Protein AF-T1AJV5-F1 (afdb_monomer_lite)

Secondary structure (DSSP, 8-state):
-PPPP---PPPPPS-----TTS-HHHHHHHHTTT--SGGGG--SGGGSPPGGGSTTHHHHHHHHHHTTTSPPPP---SSHHHHHHHHHHHHHHHHH-

Organism: NCBI:txid410659

pLDDT: mean 89.42, std 9.08, range [64.44, 98.12]

Foldseek 3Di:
DDDDDDDDQDAQPPDDPCAPPDDSVVSRVCSSVVNDHCVVVDPDCPPPDDCVPPPCPVVVVVVCVVQLVHDDDQAFDPDPVRVVVSVVVVVVSVVVD

Sequence (97 aa):
MRQPVTLVRSKPPDALTGWPGIPVLLERIYRSRGVRDPGELDLSLEGLCEPSGMPGLDVAVDLLLENTDQSILVVGDYDTDGATATALAILGLRALG

Structure (mmCIF, N/CA/C/O backbone):
data_AF-T1AJV5-F1
#
_entry.id   AF-T1AJV5-F1
#
loop_
_atom_site.group_PDB
_atom_site.id
_atom_site.type_symbol
_atom_site.label_atom_id
_atom_site.label_alt_id
_atom_site.label_comp_id
_atom_site.label_asym_id
_atom_site.label_entity_id
_atom_site.label_seq_id
_atom_site.pdbx_PDB_ins_code
_atom_site.Cartn_x
_atom_site.Cartn_y
_atom_site.Cartn_z
_atom_site.occupancy
_atom_site.B_iso_or_equiv
_atom_site.auth_seq_id
_atom_site.auth_comp_id
_atom_site.auth_asym_id
_atom_site.auth_atom_id
_atom_site.pdbx_PDB_model_num
ATOM 1 N N . MET A 1 1 ? 34.497 -11.102 4.851 1.00 65.19 1 MET A N 1
ATOM 2 C CA . MET A 1 1 ? 33.941 -10.184 3.831 1.00 65.19 1 MET A CA 1
ATOM 3 C C . MET A 1 1 ? 33.355 -11.018 2.706 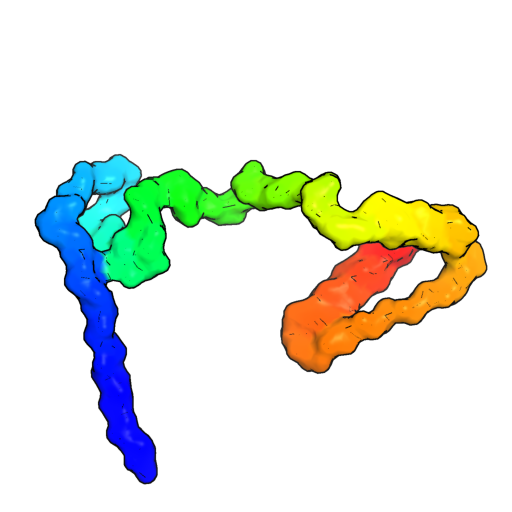1.00 65.19 1 MET A C 1
ATOM 5 O O . MET A 1 1 ? 34.075 -11.857 2.178 1.00 65.19 1 MET A O 1
ATOM 9 N N . ARG A 1 2 ? 32.066 -10.862 2.378 1.00 68.12 2 ARG A N 1
ATOM 10 C CA . ARG A 1 2 ? 31.494 -11.501 1.180 1.00 68.12 2 ARG A CA 1
ATOM 11 C C . ARG A 1 2 ? 32.004 -10.748 -0.049 1.00 68.12 2 ARG A C 1
ATOM 13 O O . ARG A 1 2 ? 32.007 -9.520 -0.033 1.00 68.12 2 ARG A O 1
ATOM 20 N N . GLN A 1 3 ? 32.473 -11.472 -1.065 1.00 76.25 3 GLN A N 1
ATOM 21 C CA . GLN A 1 3 ? 32.834 -10.855 -2.340 1.00 76.25 3 GLN A CA 1
ATOM 22 C C . GLN A 1 3 ? 31.609 -10.133 -2.925 1.00 76.25 3 GLN A C 1
ATOM 24 O O . GLN A 1 3 ? 30.490 -10.635 -2.778 1.00 76.25 3 GLN A O 1
ATOM 29 N N . PRO A 1 4 ? 31.793 -8.959 -3.553 1.00 76.38 4 PRO A N 1
ATOM 30 C CA . PRO A 1 4 ? 30.693 -8.252 -4.187 1.00 76.38 4 PRO A CA 1
ATOM 31 C C . PRO A 1 4 ? 30.091 -9.122 -5.291 1.00 76.38 4 PRO A C 1
ATOM 33 O O . PRO A 1 4 ? 30.802 -9.653 -6.143 1.00 76.38 4 PRO A O 1
ATOM 36 N N . VAL A 1 5 ? 28.768 -9.271 -5.265 1.00 82.00 5 VAL A N 1
ATOM 37 C CA . VAL A 1 5 ? 28.032 -9.962 -6.323 1.00 82.00 5 VAL A CA 1
ATOM 38 C C . VAL A 1 5 ? 27.879 -8.998 -7.491 1.00 82.00 5 VAL A C 1
ATOM 40 O O . VAL A 1 5 ? 27.246 -7.949 -7.361 1.00 82.00 5 VAL A O 1
ATOM 43 N N . THR A 1 6 ? 28.433 -9.349 -8.649 1.00 83.62 6 THR A N 1
ATOM 44 C CA . THR A 1 6 ? 28.133 -8.638 -9.893 1.00 83.62 6 THR A CA 1
ATOM 45 C C . THR A 1 6 ? 26.759 -9.081 -10.386 1.00 83.62 6 THR A C 1
ATOM 47 O O . THR A 1 6 ? 26.599 -10.177 -10.919 1.00 83.62 6 THR A O 1
ATOM 50 N N . LEU A 1 7 ? 25.749 -8.231 -10.198 1.00 77.19 7 LEU A N 1
ATOM 51 C CA . LEU A 1 7 ? 24.420 -8.452 -10.764 1.00 77.19 7 LEU A CA 1
ATOM 52 C C . LEU A 1 7 ? 24.458 -8.174 -12.270 1.00 77.19 7 LEU A C 1
ATOM 54 O O . LEU A 1 7 ? 24.335 -7.030 -12.708 1.00 77.19 7 LEU A O 1
ATOM 58 N N . VAL A 1 8 ? 24.614 -9.226 -13.069 1.00 74.81 8 VAL A N 1
ATOM 59 C CA . VAL A 1 8 ? 24.406 -9.154 -14.518 1.00 74.81 8 VAL A CA 1
ATOM 60 C C . VAL A 1 8 ? 22.901 -9.220 -14.772 1.00 74.81 8 VAL A C 1
ATOM 62 O O . VAL A 1 8 ? 22.262 -10.238 -14.519 1.00 74.81 8 VAL A O 1
ATOM 65 N N . ARG A 1 9 ? 22.311 -8.108 -15.222 1.00 69.06 9 ARG A N 1
ATOM 66 C CA . ARG A 1 9 ? 20.901 -8.066 -15.636 1.00 69.06 9 ARG A CA 1
ATOM 67 C C . ARG A 1 9 ? 20.748 -8.751 -16.994 1.00 69.06 9 ARG A C 1
ATOM 69 O O . ARG A 1 9 ? 21.656 -8.685 -17.822 1.00 69.06 9 ARG A O 1
ATOM 76 N N . SER A 1 10 ? 19.598 -9.383 -17.215 1.00 65.31 10 SER A N 1
ATOM 77 C CA . SER A 1 10 ? 19.239 -10.024 -18.482 1.00 65.31 10 SER A CA 1
ATOM 78 C C . SER A 1 10 ? 19.482 -9.074 -19.654 1.00 65.31 10 SER A C 1
ATOM 80 O O . SER A 1 10 ? 19.151 -7.886 -19.566 1.00 65.31 10 SER A O 1
ATOM 82 N N . LYS A 1 11 ? 20.053 -9.587 -20.751 1.00 68.00 11 LYS A N 1
ATOM 83 C CA . LYS A 1 11 ? 20.227 -8.797 -21.972 1.00 68.00 11 LYS A CA 1
ATOM 84 C C . LYS A 1 11 ? 18.833 -8.308 -22.408 1.00 68.00 11 LYS A C 1
ATOM 86 O O . LYS A 1 11 ? 17.919 -9.129 -22.496 1.00 68.00 11 LYS A O 1
ATOM 91 N N . PRO A 1 12 ? 18.638 -6.998 -22.617 1.00 64.50 12 PRO A N 1
ATOM 92 C CA . PRO A 1 12 ? 17.380 -6.484 -23.144 1.00 64.50 12 PRO A CA 1
ATOM 93 C C . PRO A 1 12 ? 17.096 -7.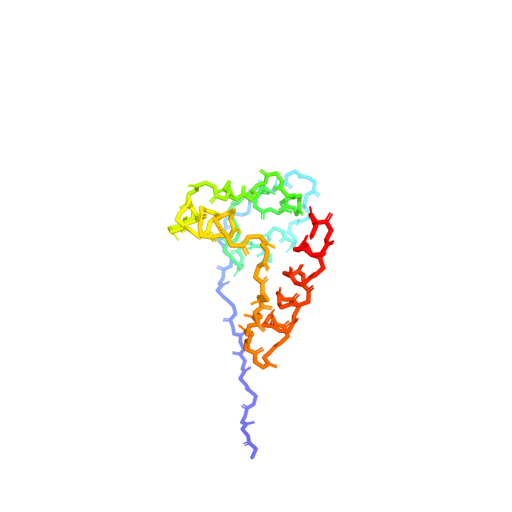147 -24.504 1.00 64.50 12 PRO A C 1
ATOM 95 O O . PRO A 1 12 ? 18.059 -7.503 -25.191 1.00 64.50 12 PRO A O 1
ATOM 98 N N . PRO A 1 13 ? 15.820 -7.329 -24.894 1.00 68.81 13 PRO A N 1
ATOM 99 C CA . PRO A 1 13 ? 15.469 -7.906 -26.191 1.00 68.81 13 PRO A CA 1
ATOM 100 C C . PRO A 1 13 ? 16.224 -7.201 -27.325 1.00 68.81 13 PRO A C 1
ATOM 102 O O . PRO A 1 13 ? 16.369 -5.978 -27.290 1.00 68.81 13 PRO A O 1
ATOM 105 N N . ASP A 1 14 ? 16.701 -7.956 -28.319 1.00 64.44 14 ASP A N 1
ATOM 106 C CA . ASP A 1 14 ? 17.573 -7.421 -29.380 1.00 64.44 14 ASP A CA 1
ATOM 107 C C . ASP A 1 14 ? 16.885 -6.344 -30.253 1.00 64.44 14 ASP A C 1
ATOM 109 O O . ASP A 1 14 ? 17.572 -5.550 -30.893 1.00 64.44 14 ASP A O 1
ATOM 113 N N . ALA A 1 15 ? 15.549 -6.256 -30.241 1.00 66.75 15 ALA A N 1
ATOM 114 C CA . ALA A 1 15 ? 14.785 -5.223 -30.938 1.00 66.75 15 ALA A CA 1
ATOM 115 C C . ALA A 1 15 ? 14.133 -4.247 -29.943 1.00 66.75 15 ALA A C 1
ATOM 117 O O . ALA A 1 15 ? 13.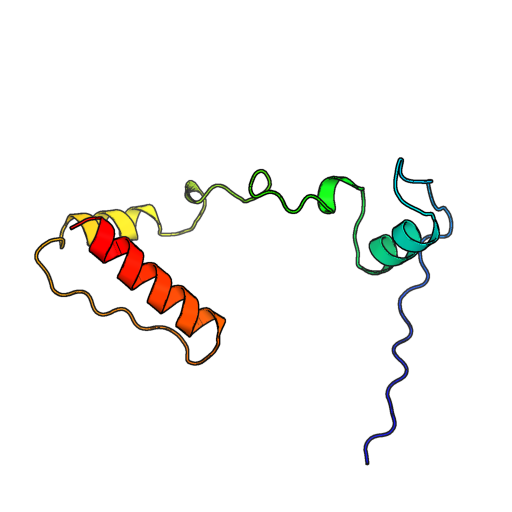105 -4.549 -29.335 1.00 66.75 15 ALA A O 1
ATOM 118 N N . LEU A 1 16 ? 14.728 -3.060 -29.792 1.00 76.25 16 LEU A N 1
ATOM 119 C CA . LEU A 1 16 ? 14.049 -1.911 -29.189 1.00 76.25 16 LEU A CA 1
ATOM 120 C C . LEU A 1 16 ? 13.080 -1.337 -30.221 1.00 76.25 16 LEU A C 1
ATOM 122 O O . LEU A 1 16 ? 13.448 -1.118 -31.374 1.00 76.25 16 LEU A O 1
ATOM 126 N N . THR A 1 17 ? 11.839 -1.122 -29.807 1.00 76.88 17 THR A N 1
ATOM 127 C CA . THR A 1 17 ? 10.758 -0.667 -30.689 1.00 76.88 17 THR A CA 1
ATOM 128 C C . THR A 1 17 ? 10.687 0.853 -30.791 1.00 76.88 17 THR A C 1
ATOM 130 O O . THR A 1 17 ? 9.998 1.359 -31.670 1.00 76.88 17 THR A O 1
ATOM 133 N N . GLY A 1 18 ? 11.396 1.581 -29.920 1.00 83.56 18 GLY A N 1
ATOM 134 C CA . GLY A 1 18 ? 11.392 3.039 -29.893 1.00 83.56 18 GLY A CA 1
ATOM 135 C C . GLY A 1 18 ? 10.080 3.570 -29.334 1.00 83.56 18 GLY A C 1
ATOM 136 O O . GLY A 1 18 ? 9.287 4.157 -30.066 1.00 83.56 18 GLY A O 1
ATOM 137 N N . TRP A 1 19 ? 9.832 3.340 -28.042 1.00 90.62 19 TRP A N 1
ATOM 138 C CA . TRP A 1 19 ? 8.622 3.845 -27.387 1.00 90.62 19 TRP A CA 1
ATOM 139 C C . TRP A 1 19 ? 8.499 5.377 -27.529 1.00 90.62 19 TRP A C 1
ATOM 141 O O . TRP A 1 19 ? 9.438 6.096 -27.169 1.00 90.62 19 TRP A O 1
ATOM 151 N N . PRO A 1 20 ? 7.364 5.907 -28.032 1.00 88.31 20 PRO A N 1
ATOM 152 C CA . PRO A 1 20 ? 7.179 7.345 -28.205 1.00 88.31 20 PRO A CA 1
ATOM 153 C C . PRO A 1 20 ? 7.380 8.105 -26.892 1.00 88.31 20 PRO A C 1
ATOM 155 O O . PRO A 1 20 ? 6.853 7.716 -25.855 1.00 88.31 20 PRO A O 1
ATOM 158 N N . GLY A 1 21 ? 8.156 9.190 -26.928 1.00 89.62 21 GLY A N 1
ATOM 159 C CA . GLY A 1 21 ? 8.424 10.015 -25.744 1.00 89.62 21 GLY A CA 1
ATOM 160 C C . GLY A 1 21 ? 9.380 9.395 -24.717 1.00 89.62 21 GLY A C 1
ATOM 161 O O . GLY A 1 21 ? 9.710 10.058 -23.736 1.00 89.62 21 GLY A O 1
ATOM 162 N N . ILE A 1 22 ? 9.881 8.173 -24.941 1.00 91.75 22 ILE A N 1
ATOM 163 C CA . ILE A 1 22 ? 10.805 7.492 -24.031 1.00 91.75 22 ILE A CA 1
ATOM 164 C C . ILE A 1 22 ? 12.170 7.323 -24.717 1.00 91.75 22 ILE A C 1
ATOM 166 O O . ILE A 1 22 ? 12.278 6.660 -25.748 1.00 91.75 22 ILE A O 1
ATOM 170 N N . PRO A 1 23 ? 13.253 7.885 -24.148 1.00 92.56 23 PRO A N 1
ATOM 171 C CA . PRO A 1 23 ? 14.609 7.650 -24.630 1.00 92.56 23 PRO A CA 1
ATOM 172 C C . PRO A 1 23 ? 14.954 6.158 -24.743 1.00 92.56 23 PRO A C 1
ATOM 174 O O . PRO A 1 23 ? 14.687 5.377 -23.831 1.00 92.56 23 PRO A O 1
ATOM 177 N N . VAL A 1 24 ? 15.669 5.782 -25.807 1.00 89.19 24 VAL A N 1
ATOM 178 C CA . VAL A 1 24 ? 16.097 4.396 -26.103 1.00 89.19 24 VAL A CA 1
ATOM 179 C C . VAL A 1 24 ? 16.819 3.730 -24.921 1.00 89.19 24 VAL A C 1
ATOM 181 O O . VAL A 1 24 ? 16.641 2.542 -24.650 1.00 89.19 24 VAL A O 1
ATOM 184 N N . LEU A 1 25 ? 17.623 4.498 -24.176 1.00 89.06 25 LEU A N 1
ATOM 185 C CA . LEU A 1 25 ? 18.287 4.005 -22.968 1.00 89.06 25 LEU A CA 1
ATOM 186 C C . LEU A 1 25 ? 17.282 3.606 -21.877 1.00 89.06 25 LEU A C 1
ATOM 188 O O . LEU A 1 25 ? 17.478 2.581 -21.226 1.00 89.06 25 LEU A O 1
ATOM 192 N N . LEU A 1 26 ? 16.226 4.398 -21.678 1.00 91.44 26 LEU A N 1
ATOM 193 C CA 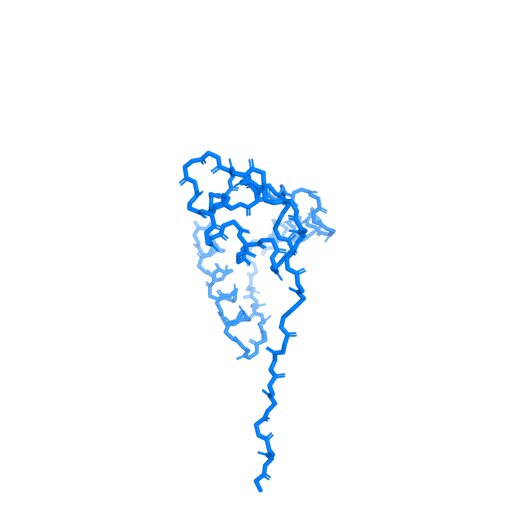. LEU A 1 26 ? 15.192 4.120 -20.686 1.00 91.44 26 LEU A CA 1
ATOM 194 C C . LEU A 1 26 ? 14.318 2.941 -21.113 1.00 91.44 26 LEU A C 1
ATOM 196 O O . LEU A 1 26 ? 14.107 2.054 -20.294 1.00 91.44 26 LEU A O 1
ATOM 200 N N . GLU A 1 27 ? 13.919 2.845 -22.388 1.00 90.81 27 GLU A N 1
ATOM 201 C CA . GLU A 1 27 ? 13.215 1.659 -22.913 1.00 90.81 27 GLU A CA 1
ATOM 202 C C . GLU A 1 27 ? 14.006 0.378 -22.599 1.00 90.81 27 GLU A C 1
ATOM 204 O O . GLU A 1 27 ? 13.472 -0.592 -22.059 1.00 90.81 27 GLU A O 1
ATOM 209 N N . ARG A 1 28 ? 15.320 0.399 -22.846 1.00 87.81 28 ARG A N 1
ATOM 210 C CA . ARG A 1 28 ? 16.214 -0.723 -22.548 1.00 87.81 28 ARG A CA 1
ATOM 211 C C . ARG A 1 28 ? 16.221 -1.099 -21.061 1.00 87.81 28 ARG A C 1
ATOM 213 O O . ARG A 1 28 ? 16.230 -2.281 -20.718 1.00 87.81 28 ARG A O 1
ATOM 220 N N . ILE A 1 29 ? 16.223 -0.101 -20.178 1.00 89.06 29 ILE A N 1
ATOM 221 C CA . ILE A 1 29 ? 16.208 -0.278 -18.721 1.00 89.06 29 ILE A CA 1
ATOM 222 C C . ILE A 1 29 ? 14.854 -0.825 -18.247 1.00 89.06 29 ILE A C 1
ATOM 224 O O . ILE A 1 29 ? 14.835 -1.743 -17.424 1.00 89.06 29 ILE A O 1
ATOM 228 N N . TYR A 1 30 ? 13.743 -0.303 -18.761 1.00 90.88 30 TYR A N 1
ATOM 229 C CA . TYR A 1 30 ? 12.392 -0.736 -18.405 1.00 90.88 30 TYR A CA 1
ATOM 230 C C . TYR A 1 30 ? 12.129 -2.174 -18.848 1.00 90.88 30 TYR A C 1
ATOM 232 O O . TYR A 1 30 ? 11.753 -3.010 -18.026 1.00 90.88 30 TYR A O 1
ATOM 240 N N . ARG A 1 31 ? 12.476 -2.518 -20.094 1.00 88.62 31 ARG A N 1
ATOM 241 C CA . ARG A 1 31 ? 12.379 -3.898 -20.593 1.00 88.62 31 ARG A CA 1
ATOM 242 C C . ARG A 1 31 ? 13.215 -4.879 -19.768 1.00 88.62 31 ARG A C 1
ATOM 244 O O . ARG A 1 31 ? 12.770 -5.988 -19.496 1.00 88.62 31 ARG A O 1
ATOM 251 N N . SER A 1 32 ? 14.391 -4.462 -19.286 1.00 88.06 32 SER A N 1
ATOM 252 C CA . SER A 1 32 ? 15.227 -5.294 -18.397 1.00 88.06 32 SER A CA 1
ATOM 253 C C . SER A 1 32 ? 14.608 -5.556 -17.013 1.00 88.06 32 SER A C 1
ATOM 255 O O . SER A 1 32 ? 15.048 -6.458 -16.300 1.00 88.06 32 SER A O 1
ATOM 257 N N . ARG A 1 33 ? 13.598 -4.767 -16.625 1.00 89.00 33 ARG A N 1
ATOM 258 C CA . ARG A 1 33 ? 12.806 -4.920 -15.396 1.00 89.00 33 ARG A CA 1
ATOM 259 C C . ARG A 1 33 ? 11.462 -5.619 -15.624 1.00 89.00 33 ARG A C 1
ATOM 261 O O . ARG A 1 33 ? 10.702 -5.742 -14.674 1.00 89.00 33 ARG A O 1
ATOM 268 N N . GLY A 1 34 ? 11.194 -6.098 -16.839 1.00 89.31 34 GLY A N 1
ATOM 269 C CA . GLY A 1 34 ? 9.952 -6.795 -17.175 1.00 89.31 34 GLY A CA 1
ATOM 270 C C . GLY A 1 34 ? 8.834 -5.894 -17.691 1.00 89.31 34 GLY A C 1
ATOM 271 O O . GLY A 1 34 ? 7.764 -6.416 -17.973 1.00 89.31 34 GLY A O 1
ATOM 272 N N . VAL A 1 35 ? 9.081 -4.591 -17.867 1.00 91.56 35 VAL A N 1
ATOM 273 C CA . VAL A 1 35 ? 8.086 -3.669 -18.430 1.00 91.56 35 VAL A CA 1
ATOM 274 C C . VAL A 1 35 ? 7.913 -3.948 -19.926 1.00 91.56 35 VAL A C 1
ATOM 276 O O . VAL A 1 35 ? 8.903 -3.956 -20.674 1.00 91.56 35 VAL A O 1
ATOM 279 N N . ARG A 1 36 ? 6.681 -4.193 -20.381 1.00 89.38 36 ARG A N 1
ATOM 280 C CA . ARG A 1 36 ? 6.399 -4.672 -21.752 1.00 89.38 36 ARG A CA 1
ATOM 281 C C . ARG A 1 36 ? 5.961 -3.581 -22.718 1.00 89.38 36 ARG A C 1
ATOM 283 O O . ARG A 1 36 ? 6.306 -3.677 -23.904 1.00 89.38 36 ARG A O 1
ATOM 290 N N . ASP A 1 37 ? 5.300 -2.548 -22.213 1.00 90.12 37 ASP A N 1
ATOM 291 C CA . ASP A 1 37 ? 4.822 -1.385 -22.959 1.00 90.12 37 ASP A CA 1
ATOM 292 C C . ASP A 1 37 ? 4.798 -0.116 -22.073 1.00 90.12 37 ASP A C 1
ATOM 294 O O . ASP A 1 37 ? 4.897 -0.225 -20.850 1.00 90.12 37 ASP A O 1
ATOM 298 N N . PRO A 1 38 ? 4.705 1.096 -22.659 1.00 90.12 38 PRO A N 1
ATOM 299 C CA . PRO A 1 38 ? 4.705 2.351 -21.901 1.00 90.12 38 PRO A CA 1
ATOM 300 C C . PRO A 1 38 ? 3.531 2.533 -20.936 1.00 90.12 38 PRO A C 1
ATOM 302 O O . PRO A 1 38 ? 3.653 3.339 -20.019 1.00 90.12 38 PRO A O 1
ATOM 305 N N . GLY A 1 39 ? 2.408 1.837 -21.138 1.00 90.44 39 GLY A N 1
ATOM 306 C CA . GLY A 1 39 ? 1.231 1.949 -20.276 1.00 90.44 39 GLY A CA 1
ATOM 307 C C . GLY A 1 39 ? 1.488 1.410 -18.870 1.00 90.44 39 GLY A C 1
ATOM 308 O O . GLY A 1 39 ? 0.993 1.966 -17.900 1.00 90.44 39 GLY A O 1
ATOM 309 N N . GLU A 1 40 ? 2.360 0.408 -18.733 1.00 91.31 40 GLU A N 1
ATOM 310 C CA . GLU A 1 40 ? 2.809 -0.118 -17.433 1.00 91.31 40 GLU A CA 1
ATOM 311 C C . GLU A 1 40 ? 3.655 0.890 -16.619 1.00 91.31 40 GLU A C 1
ATOM 313 O O . GLU A 1 40 ? 4.029 0.608 -15.481 1.00 91.31 40 GLU A O 1
ATOM 318 N N . LEU A 1 41 ? 3.999 2.050 -17.196 1.00 91.56 41 LEU A N 1
ATOM 319 C CA . LEU A 1 41 ? 4.692 3.145 -16.510 1.00 91.56 41 LEU A CA 1
ATOM 320 C C . LEU A 1 41 ? 3.735 4.207 -15.961 1.00 91.56 41 LEU A C 1
ATOM 322 O O . LEU A 1 41 ? 4.208 5.196 -15.396 1.00 91.56 41 LEU A O 1
ATOM 326 N N . ASP A 1 42 ? 2.424 4.031 -16.139 1.00 91.38 42 ASP A N 1
ATOM 327 C CA . ASP A 1 42 ? 1.448 4.899 -15.501 1.00 91.38 42 ASP A CA 1
ATOM 328 C C . ASP A 1 42 ? 1.480 4.700 -13.979 1.00 91.38 42 ASP A C 1
ATOM 330 O O . ASP A 1 42 ? 1.391 3.587 -13.465 1.00 91.38 42 ASP A O 1
ATOM 334 N N . LEU A 1 43 ? 1.656 5.808 -13.265 1.00 91.50 43 LEU A N 1
ATOM 335 C CA . LEU A 1 43 ? 1.691 5.864 -11.804 1.00 91.50 43 LEU A CA 1
ATOM 336 C C . LEU A 1 43 ? 0.410 6.477 -11.231 1.00 91.50 43 LEU A C 1
ATOM 338 O O . LEU A 1 43 ? 0.332 6.728 -10.026 1.00 91.50 43 LEU A O 1
ATOM 342 N N . SER A 1 44 ? -0.568 6.773 -12.088 1.00 94.25 44 SER A N 1
ATOM 343 C CA . SER A 1 44 ? -1.904 7.148 -11.664 1.00 94.25 44 SER A CA 1
ATOM 344 C C . SER A 1 44 ? -2.567 5.995 -10.905 1.00 94.25 44 SER A C 1
ATOM 346 O O . SER A 1 44 ? -2.187 4.827 -11.008 1.00 94.25 44 SER A O 1
ATOM 348 N N . LEU A 1 45 ? -3.594 6.328 -10.129 1.00 91.75 45 LEU A N 1
ATOM 349 C CA . LEU A 1 45 ? -4.394 5.323 -9.434 1.00 91.75 45 LEU A CA 1
ATOM 350 C C . LEU A 1 45 ? -5.429 4.664 -10.362 1.00 91.75 45 LEU A C 1
ATOM 352 O O . LEU A 1 45 ? -6.101 3.735 -9.931 1.00 91.75 45 LEU A O 1
ATOM 356 N N . GLU A 1 46 ? -5.559 5.115 -11.618 1.00 90.06 46 GLU A N 1
ATOM 357 C CA . GLU A 1 46 ? -6.579 4.632 -12.563 1.00 90.06 46 GLU A CA 1
ATOM 358 C C . GLU A 1 46 ? -6.385 3.155 -12.927 1.00 90.06 46 GLU A C 1
ATOM 360 O O . GLU A 1 46 ? -7.349 2.457 -13.228 1.00 90.06 46 GLU A O 1
ATOM 365 N N . GLY A 1 47 ? -5.143 2.665 -12.869 1.00 86.88 47 GLY A N 1
ATOM 366 C CA . GLY A 1 47 ? -4.806 1.265 -13.122 1.00 86.88 47 GLY A CA 1
ATOM 367 C C . GLY A 1 47 ? -4.936 0.338 -11.908 1.00 86.88 47 GLY A C 1
ATOM 368 O O . GLY A 1 47 ? -4.647 -0.855 -12.034 1.00 86.88 47 GLY A O 1
ATOM 369 N N . LEU A 1 48 ? -5.315 0.848 -10.728 1.00 90.12 48 LEU A N 1
ATOM 370 C CA . LEU A 1 48 ? -5.499 0.001 -9.550 1.00 90.12 48 LEU A CA 1
ATOM 371 C C . LEU A 1 48 ? -6.722 -0.903 -9.716 1.00 90.12 48 LEU A C 1
ATOM 373 O O . LEU A 1 48 ? -7.750 -0.513 -10.260 1.00 90.12 48 LEU A O 1
ATOM 377 N N . CYS A 1 49 ? -6.607 -2.133 -9.217 1.00 89.69 49 CYS A N 1
ATOM 378 C CA . CYS A 1 49 ? -7.745 -3.041 -9.175 1.00 89.69 49 CYS A CA 1
ATOM 379 C C . CYS A 1 49 ? -8.829 -2.484 -8.250 1.00 89.69 49 CYS A C 1
ATOM 381 O O . CYS A 1 49 ? -8.533 -2.023 -7.146 1.00 89.69 49 CYS A O 1
ATOM 383 N N . GLU A 1 50 ? -10.082 -2.600 -8.686 1.00 91.06 50 GLU A N 1
ATOM 384 C CA . GLU A 1 50 ? -11.233 -2.257 -7.859 1.00 91.06 50 GLU A CA 1
ATOM 385 C C . GLU A 1 50 ? -11.240 -3.097 -6.567 1.00 91.06 50 GLU A C 1
ATOM 387 O O . GLU A 1 50 ? -11.063 -4.323 -6.631 1.00 91.06 50 GLU A O 1
ATOM 392 N N . PRO A 1 51 ? -11.485 -2.487 -5.390 1.00 91.12 51 PRO A N 1
ATOM 393 C CA . PRO A 1 51 ? -11.506 -3.210 -4.120 1.00 91.12 51 PRO A CA 1
ATOM 394 C C . PRO A 1 51 ? -12.562 -4.315 -4.060 1.00 91.12 51 PRO A C 1
ATOM 396 O O . PRO A 1 51 ? -12.382 -5.277 -3.324 1.00 91.12 51 PRO A O 1
ATOM 399 N N . SER A 1 52 ? -13.638 -4.217 -4.848 1.00 89.75 52 SER A N 1
ATOM 400 C CA . SER A 1 52 ? -14.744 -5.187 -4.880 1.00 89.75 52 SER A CA 1
ATOM 401 C C . SER A 1 52 ? -14.318 -6.619 -5.227 1.00 89.75 52 SER A C 1
ATOM 403 O O . SER A 1 52 ? -15.034 -7.565 -4.915 1.00 89.75 52 SER A O 1
ATOM 405 N N . GLY A 1 53 ? -13.143 -6.808 -5.838 1.00 88.94 53 GLY A N 1
ATOM 406 C CA . GLY A 1 53 ? -12.560 -8.131 -6.077 1.00 88.94 53 GLY A CA 1
ATOM 407 C C . GLY A 1 53 ? -11.787 -8.717 -4.887 1.00 88.94 53 GLY A C 1
ATOM 408 O O . GLY A 1 53 ? -11.306 -9.847 -4.982 1.00 88.94 53 GLY A O 1
ATOM 409 N N . MET A 1 54 ? -11.617 -7.970 -3.791 1.00 94.75 54 MET A N 1
ATOM 410 C CA . MET A 1 54 ? -10.831 -8.391 -2.634 1.00 94.75 54 MET A CA 1
ATOM 411 C C . MET A 1 54 ? -11.590 -9.453 -1.820 1.00 94.75 54 MET A C 1
ATOM 413 O O . MET A 1 54 ? -12.675 -9.178 -1.301 1.00 94.75 54 MET A O 1
ATOM 417 N N . PRO A 1 55 ? -11.038 -10.671 -1.666 1.00 95.69 55 PRO A N 1
ATOM 418 C CA . PRO A 1 55 ? -11.715 -11.739 -0.941 1.00 95.69 55 PRO A CA 1
ATOM 419 C C . PRO A 1 55 ? -12.054 -11.338 0.498 1.00 95.69 55 PRO A C 1
ATOM 421 O O . PRO A 1 55 ? -11.183 -10.909 1.250 1.00 95.69 55 PRO A O 1
ATOM 424 N N . GLY A 1 56 ? -13.316 -11.523 0.889 1.00 95.88 56 GLY A N 1
ATOM 425 C CA . GLY A 1 56 ? -13.788 -11.255 2.251 1.00 95.88 56 GLY A CA 1
ATOM 426 C C . GLY A 1 56 ? -14.088 -9.787 2.562 1.00 95.88 56 GLY A C 1
ATOM 427 O O . GLY A 1 56 ? -14.468 -9.506 3.696 1.00 95.88 56 GLY A O 1
ATOM 428 N N . LEU A 1 57 ? -13.962 -8.872 1.590 1.00 96.56 57 LEU A N 1
ATOM 429 C CA . LEU A 1 57 ? -14.225 -7.449 1.809 1.00 96.56 57 LEU A CA 1
ATOM 430 C C . LEU A 1 57 ? -15.663 -7.189 2.271 1.00 96.56 57 LEU A C 1
ATOM 432 O O . LEU A 1 57 ? -15.844 -6.535 3.292 1.00 96.56 57 LEU A O 1
ATOM 436 N N . ASP A 1 58 ? -16.660 -7.745 1.579 1.00 95.38 58 ASP A N 1
ATOM 437 C CA . ASP A 1 58 ? -18.077 -7.533 1.913 1.00 95.38 58 ASP A CA 1
ATOM 438 C C . ASP A 1 58 ? -18.383 -7.959 3.356 1.00 95.38 58 ASP A C 1
ATOM 440 O O . ASP A 1 58 ? -18.919 -7.185 4.141 1.00 95.38 58 ASP A O 1
ATOM 444 N N . VAL A 1 59 ? -17.922 -9.152 3.748 1.00 96.88 59 VAL A N 1
ATOM 445 C CA . VAL A 1 59 ? -18.101 -9.680 5.111 1.00 96.88 59 VAL A CA 1
ATOM 446 C C . VAL A 1 59 ? -17.412 -8.792 6.151 1.00 96.88 59 VAL A C 1
ATOM 448 O O . VAL A 1 59 ? -17.956 -8.567 7.228 1.00 96.88 59 VAL A O 1
ATOM 451 N N . ALA A 1 60 ? -16.213 -8.283 5.855 1.00 95.75 60 ALA A N 1
ATOM 452 C CA . ALA A 1 60 ? -15.501 -7.390 6.763 1.00 95.75 60 ALA A CA 1
ATOM 453 C C . ALA A 1 60 ? -16.223 -6.042 6.927 1.00 95.75 60 ALA A C 1
ATOM 455 O O . ALA A 1 60 ? -16.290 -5.521 8.040 1.00 95.75 60 ALA A O 1
ATOM 456 N N . VAL A 1 61 ? -16.776 -5.493 5.842 1.00 95.00 61 VAL A N 1
ATOM 457 C CA . VAL A 1 61 ? -17.562 -4.253 5.872 1.00 95.00 61 VAL A CA 1
ATOM 458 C C . VAL A 1 61 ? -18.850 -4.450 6.665 1.00 95.00 61 VAL A C 1
ATOM 460 O O . VAL A 1 61 ? -19.130 -3.639 7.545 1.00 95.00 61 VAL A O 1
ATOM 463 N N . ASP A 1 62 ? -19.584 -5.539 6.431 1.00 96.69 62 ASP A N 1
ATOM 464 C CA . ASP A 1 62 ? -20.801 -5.864 7.182 1.00 96.69 62 ASP A CA 1
ATOM 465 C C . ASP A 1 62 ? -20.515 -5.966 8.688 1.00 96.69 62 ASP A C 1
ATOM 467 O O . ASP A 1 62 ? -21.203 -5.343 9.496 1.00 96.69 62 ASP A O 1
ATOM 471 N N . LEU A 1 63 ? -19.429 -6.647 9.079 1.00 96.38 63 LEU A N 1
ATOM 472 C CA . LEU A 1 63 ? -19.010 -6.736 10.483 1.00 96.38 63 LEU A CA 1
ATOM 473 C C . LEU A 1 63 ? -18.709 -5.366 11.105 1.00 96.38 63 LEU A C 1
ATOM 475 O O . LEU A 1 63 ? -19.034 -5.142 12.271 1.00 96.38 63 LEU A O 1
ATOM 479 N N . LEU A 1 64 ? -18.087 -4.452 10.356 1.00 95.38 64 LEU A N 1
ATOM 480 C CA . LEU A 1 64 ? -17.824 -3.093 10.835 1.00 95.38 64 LEU A CA 1
ATOM 481 C C . LEU A 1 64 ? -19.126 -2.298 11.006 1.00 95.38 64 LEU A C 1
ATOM 483 O O . LEU A 1 64 ? -19.284 -1.608 12.012 1.00 95.38 64 LEU A O 1
ATOM 487 N N . LEU A 1 65 ? -20.065 -2.424 10.064 1.00 95.25 65 LEU A N 1
ATOM 488 C CA . LEU A 1 65 ? -21.365 -1.747 10.108 1.00 95.25 65 LEU A CA 1
ATOM 489 C C . LEU A 1 65 ? -22.269 -2.271 11.233 1.00 95.25 65 LEU A C 1
ATOM 491 O O . LEU A 1 65 ? -23.017 -1.500 11.827 1.00 95.25 65 LEU A O 1
ATOM 495 N N . GLU A 1 66 ? -22.188 -3.560 11.563 1.00 96.50 66 GLU A N 1
ATOM 496 C CA . GLU A 1 66 ? -22.927 -4.157 12.683 1.00 96.50 66 GLU A CA 1
ATOM 497 C C . GLU A 1 66 ? -22.374 -3.748 14.061 1.00 96.50 66 GLU A C 1
ATOM 499 O O . GLU A 1 66 ? -23.076 -3.867 15.066 1.00 96.50 66 GLU A O 1
ATOM 504 N N . ASN A 1 67 ? -21.125 -3.270 14.131 1.00 94.94 67 ASN A N 1
ATOM 505 C CA . ASN A 1 67 ? -20.400 -3.023 15.383 1.00 94.94 67 ASN A CA 1
ATOM 506 C C . ASN A 1 67 ? -19.910 -1.572 15.529 1.00 94.94 67 ASN A C 1
ATOM 508 O O . ASN A 1 67 ? -18.903 -1.326 16.194 1.00 94.94 67 ASN A O 1
ATOM 512 N N . THR A 1 68 ? -20.620 -0.598 14.955 1.00 93.88 68 THR A N 1
ATOM 513 C CA . THR A 1 68 ? -20.221 0.824 14.984 1.00 93.88 68 THR A CA 1
ATOM 514 C C . THR A 1 68 ? -20.110 1.409 16.394 1.00 93.88 68 THR A C 1
ATOM 516 O O . THR A 1 68 ? -19.277 2.273 16.631 1.00 93.88 68 THR A O 1
ATOM 519 N N . ASP A 1 69 ? -20.901 0.914 17.350 1.00 92.62 69 ASP A N 1
ATOM 520 C CA . ASP A 1 69 ? -20.880 1.382 18.746 1.00 92.62 69 ASP A CA 1
ATOM 521 C C . ASP A 1 69 ? -19.821 0.673 19.617 1.00 92.62 69 ASP A C 1
ATOM 523 O O . ASP A 1 69 ? -19.756 0.879 20.833 1.00 92.62 69 ASP A O 1
ATOM 527 N N . GLN A 1 70 ? -19.009 -0.209 19.027 1.00 94.88 70 GLN A N 1
ATOM 528 C CA . GLN A 1 70 ? -18.013 -1.000 19.746 1.00 94.88 70 GLN A CA 1
ATOM 529 C C . GLN A 1 70 ? -16.614 -0.388 19.651 1.00 94.88 70 GLN A C 1
ATOM 531 O O . GLN A 1 70 ? -16.249 0.299 18.701 1.00 94.88 70 GLN A O 1
ATOM 536 N N . SER A 1 71 ? -15.775 -0.688 20.644 1.00 94.44 71 SER A N 1
ATOM 537 C CA . SER A 1 71 ? -14.349 -0.359 20.566 1.00 94.44 71 SER A CA 1
ATOM 538 C C . SER A 1 71 ? -13.638 -1.294 19.586 1.00 94.44 71 SER A C 1
ATOM 540 O O . SER A 1 71 ? -13.609 -2.504 19.803 1.00 94.44 71 SER A O 1
ATOM 542 N N . ILE A 1 72 ? -13.011 -0.733 18.551 1.00 94.88 72 ILE A N 1
ATOM 543 C CA . ILE A 1 72 ? -12.237 -1.489 17.558 1.00 94.88 72 ILE A CA 1
ATOM 544 C C . ILE A 1 72 ? -10.741 -1.417 17.893 1.00 94.88 72 ILE A C 1
ATOM 546 O O . ILE A 1 72 ? -10.170 -0.333 18.025 1.00 94.88 72 ILE A O 1
ATOM 550 N N . LEU A 1 73 ? -10.089 -2.579 17.994 1.00 96.38 73 LEU A N 1
ATOM 551 C CA . LEU A 1 73 ? -8.632 -2.696 18.082 1.00 96.38 73 LEU A CA 1
ATOM 552 C C . LEU A 1 73 ? -8.059 -3.032 16.700 1.00 96.38 73 LEU A C 1
ATOM 554 O O . LEU A 1 73 ? -8.330 -4.102 16.163 1.00 96.38 73 LEU A O 1
ATOM 558 N N . VAL A 1 74 ? -7.224 -2.146 16.157 1.00 96.56 74 VAL A N 1
ATOM 559 C CA . VAL A 1 74 ? -6.469 -2.399 14.921 1.00 96.56 74 VAL A CA 1
ATOM 560 C C . VAL A 1 74 ? -5.079 -2.921 15.285 1.00 96.56 74 VAL A C 1
ATOM 562 O O . VAL A 1 74 ? -4.348 -2.265 16.027 1.00 96.56 74 VAL A O 1
ATOM 565 N N . VAL A 1 75 ? -4.713 -4.093 14.761 1.00 96.88 75 VAL A N 1
ATOM 566 C CA . VAL A 1 75 ? -3.402 -4.725 14.969 1.00 96.88 75 VAL A CA 1
ATOM 567 C C . VAL A 1 75 ? -2.706 -4.868 13.618 1.00 96.88 75 VAL A C 1
ATOM 569 O O . VAL A 1 75 ? -3.209 -5.571 12.746 1.00 96.88 75 VAL A O 1
ATOM 572 N N . GLY A 1 76 ? -1.560 -4.208 13.452 1.00 95.75 76 GLY A N 1
ATOM 573 C CA . GLY A 1 76 ? -0.695 -4.348 12.277 1.00 95.75 76 GLY A CA 1
ATOM 574 C C . GLY A 1 76 ? 0.612 -5.072 12.588 1.00 95.75 76 GLY A C 1
ATOM 575 O O . GLY A 1 76 ? 0.942 -5.309 13.752 1.00 95.75 76 GLY A O 1
ATOM 576 N N . ASP A 1 77 ? 1.361 -5.400 11.535 1.00 96.06 77 ASP A N 1
ATOM 577 C CA . ASP A 1 77 ? 2.735 -5.897 11.652 1.00 96.06 77 ASP A CA 1
ATOM 578 C C . ASP A 1 77 ? 3.710 -4.762 12.036 1.00 96.06 77 ASP A C 1
ATOM 580 O O . ASP A 1 77 ? 3.398 -3.574 11.922 1.00 96.06 77 ASP A O 1
ATOM 584 N N . TYR A 1 78 ? 4.892 -5.130 12.526 1.00 93.94 78 TYR A N 1
ATOM 585 C CA . TYR A 1 78 ? 5.919 -4.217 13.028 1.00 93.94 78 TYR A CA 1
ATOM 586 C C . TYR A 1 78 ? 6.658 -3.446 11.920 1.00 93.94 78 TYR A C 1
ATOM 588 O O . TYR A 1 78 ? 7.380 -2.487 12.209 1.00 93.94 78 TYR A O 1
ATOM 596 N N . ASP A 1 79 ? 6.519 -3.850 10.659 1.00 97.62 79 ASP A N 1
ATOM 597 C CA . ASP A 1 79 ? 7.175 -3.161 9.558 1.00 97.62 79 ASP A CA 1
ATOM 598 C C . ASP A 1 79 ? 6.453 -1.865 9.148 1.00 97.62 79 ASP A C 1
ATOM 600 O O . ASP A 1 79 ? 5.413 -1.471 9.679 1.00 97.62 79 ASP A O 1
ATOM 604 N N . THR A 1 80 ? 7.067 -1.127 8.224 1.00 97.88 80 THR A N 1
ATOM 605 C CA . THR A 1 80 ? 6.532 0.170 7.790 1.00 97.88 80 THR A CA 1
ATOM 606 C C . THR A 1 80 ? 5.177 0.032 7.099 1.00 97.88 80 THR A C 1
ATOM 608 O O . THR A 1 80 ? 4.342 0.927 7.242 1.00 97.88 80 THR A O 1
ATOM 611 N N . ASP A 1 81 ? 4.936 -1.071 6.392 1.00 96.94 81 ASP A N 1
ATOM 612 C CA . ASP A 1 81 ? 3.648 -1.315 5.748 1.00 96.94 81 ASP A CA 1
ATOM 613 C C . ASP A 1 81 ? 2.563 -1.529 6.813 1.00 96.94 81 ASP A C 1
ATOM 615 O O . ASP A 1 81 ? 1.586 -0.783 6.868 1.00 96.94 81 ASP A O 1
ATOM 619 N N . GLY A 1 82 ? 2.810 -2.421 7.778 1.00 97.31 82 GLY A N 1
ATOM 620 C CA . GLY A 1 82 ? 1.905 -2.682 8.898 1.00 97.31 82 GLY A CA 1
ATOM 621 C C . GLY A 1 82 ? 1.608 -1.443 9.752 1.00 97.31 82 GLY A C 1
ATOM 622 O O . GLY A 1 82 ? 0.448 -1.175 10.089 1.00 97.31 82 GLY A O 1
ATOM 623 N N . ALA A 1 83 ? 2.626 -0.633 10.053 1.00 97.56 83 ALA A N 1
ATOM 624 C CA . ALA A 1 83 ? 2.462 0.597 10.824 1.00 97.56 83 ALA A CA 1
ATOM 625 C C . ALA A 1 83 ? 1.638 1.661 10.076 1.00 97.56 83 ALA A C 1
ATOM 627 O O . ALA A 1 83 ? 0.773 2.312 10.671 1.00 97.56 83 ALA A O 1
ATOM 628 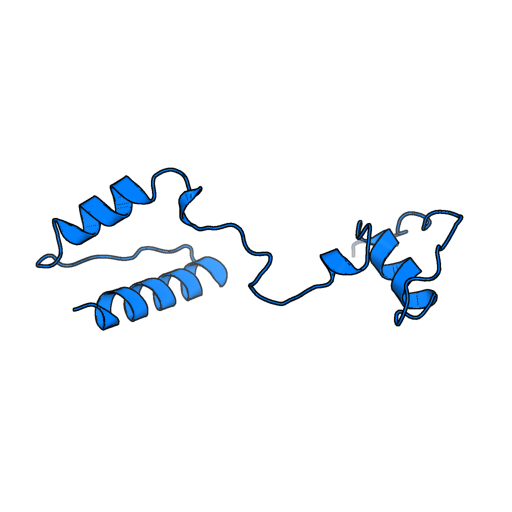N N . THR A 1 84 ? 1.880 1.843 8.774 1.00 97.81 84 THR A N 1
ATOM 629 C CA . THR A 1 84 ? 1.156 2.840 7.968 1.00 97.81 84 THR A CA 1
ATOM 630 C C . THR A 1 84 ? -0.273 2.403 7.660 1.00 97.81 84 THR A C 1
ATOM 632 O O . THR A 1 84 ? -1.183 3.224 7.784 1.00 97.81 84 THR A O 1
ATOM 635 N N . ALA A 1 85 ? -0.503 1.117 7.379 1.00 97.69 85 ALA A N 1
ATOM 636 C CA . ALA A 1 85 ? -1.840 0.549 7.224 1.00 97.69 85 A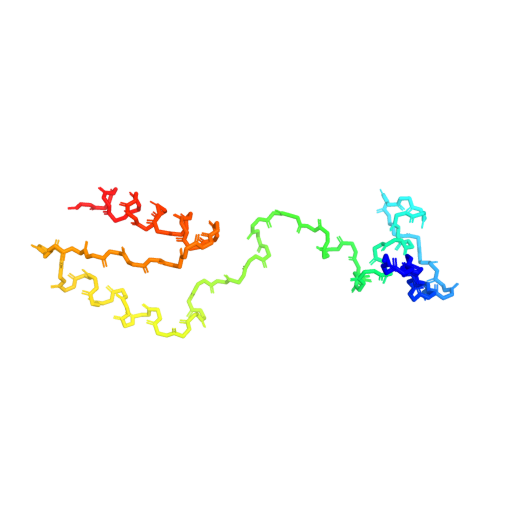LA A CA 1
ATOM 637 C C . ALA A 1 85 ? -2.670 0.691 8.511 1.00 97.69 85 ALA A C 1
ATOM 639 O O . ALA A 1 85 ? -3.826 1.112 8.464 1.00 97.69 85 ALA A O 1
ATOM 640 N N . THR A 1 86 ? -2.064 0.435 9.676 1.00 98.06 86 THR A N 1
ATOM 641 C CA . THR A 1 86 ? -2.716 0.632 10.983 1.00 98.06 86 THR A CA 1
ATOM 642 C C . THR A 1 86 ? -3.105 2.091 11.201 1.00 98.06 86 THR A C 1
ATOM 644 O O . THR A 1 86 ? -4.236 2.384 11.592 1.00 98.06 86 THR A O 1
ATOM 647 N N . ALA A 1 87 ? -2.188 3.023 10.926 1.00 98.06 87 ALA A N 1
ATOM 648 C CA . ALA A 1 87 ? -2.470 4.449 11.040 1.00 98.06 87 ALA A CA 1
ATOM 649 C C . ALA A 1 87 ? -3.610 4.877 10.101 1.00 98.06 87 ALA A C 1
ATOM 651 O O . ALA A 1 87 ? -4.520 5.584 10.535 1.00 98.06 87 ALA A O 1
ATOM 652 N N . LEU A 1 88 ? -3.596 4.411 8.848 1.00 98.00 88 LEU A N 1
ATOM 653 C CA . LEU A 1 88 ? -4.645 4.687 7.868 1.00 98.00 88 LEU A CA 1
ATOM 654 C C . LEU A 1 88 ? -6.007 4.155 8.328 1.00 98.00 88 LEU A C 1
ATOM 656 O O . LEU A 1 88 ? -6.983 4.898 8.286 1.00 98.00 88 LEU A O 1
ATOM 660 N N . ALA A 1 89 ? -6.075 2.913 8.813 1.00 97.06 89 ALA A N 1
ATOM 661 C CA . ALA A 1 89 ? -7.314 2.315 9.305 1.00 97.06 89 ALA A CA 1
ATOM 662 C C . ALA A 1 89 ? -7.894 3.101 10.490 1.00 97.06 89 ALA A C 1
ATOM 664 O O . ALA A 1 89 ? -9.081 3.415 10.501 1.00 97.06 89 ALA A O 1
ATOM 665 N N . ILE A 1 90 ? -7.055 3.493 11.457 1.00 96.81 90 ILE A N 1
ATOM 666 C CA . ILE A 1 90 ? -7.487 4.303 12.606 1.00 96.81 90 ILE A CA 1
ATOM 667 C C . ILE A 1 90 ? -8.018 5.667 12.151 1.00 96.81 90 ILE A C 1
ATOM 669 O O . ILE A 1 90 ? -9.052 6.117 12.643 1.00 96.81 90 ILE A O 1
ATOM 673 N N . LEU A 1 91 ? -7.312 6.344 11.241 1.00 98.12 91 LEU A N 1
ATOM 674 C CA . LEU A 1 91 ? -7.731 7.650 10.727 1.00 98.12 91 LEU A CA 1
ATOM 675 C C . LEU A 1 91 ? -9.030 7.550 9.920 1.00 98.12 91 LEU A C 1
ATOM 677 O O . LEU A 1 91 ? -9.914 8.382 10.100 1.00 98.12 91 LEU A O 1
ATOM 681 N N . GLY A 1 92 ? -9.149 6.529 9.071 1.00 96.62 92 GLY A N 1
ATOM 682 C CA . GLY A 1 92 ? -10.325 6.283 8.244 1.00 96.62 92 GLY A CA 1
ATOM 683 C C . GLY A 1 92 ? -11.562 5.961 9.076 1.00 96.62 92 GLY A C 1
ATOM 684 O O . GLY A 1 92 ? -12.580 6.624 8.914 1.00 96.62 92 GLY A O 1
ATOM 685 N N . LEU A 1 93 ? -11.460 5.013 10.014 1.00 94.81 93 LEU A N 1
ATOM 686 C CA . LEU A 1 93 ? -12.578 4.644 10.887 1.00 94.81 93 LEU A CA 1
ATOM 687 C C . LEU A 1 93 ? -13.062 5.846 11.709 1.00 94.81 93 LEU A C 1
ATOM 689 O O . LEU A 1 93 ? -14.246 6.149 11.692 1.00 94.81 93 LEU A O 1
ATOM 693 N N . ARG A 1 94 ? -12.149 6.614 12.320 1.00 93.81 94 ARG A N 1
ATOM 694 C CA . ARG A 1 94 ? -12.507 7.826 13.084 1.00 93.81 94 ARG A CA 1
ATOM 695 C C . ARG A 1 94 ? -13.148 8.930 12.248 1.00 93.81 94 ARG A C 1
ATOM 697 O O . ARG A 1 94 ? -13.850 9.772 12.797 1.00 93.81 94 ARG A O 1
ATOM 704 N N . ALA A 1 95 ? -12.846 8.992 10.953 1.00 96.25 95 ALA A N 1
ATOM 705 C CA . ALA A 1 95 ? -13.464 9.967 10.062 1.00 96.25 95 ALA A CA 1
ATOM 706 C C . ALA A 1 95 ? -14.925 9.612 9.735 1.00 96.25 95 ALA A C 1
ATOM 708 O O . ALA A 1 95 ? -15.668 10.493 9.305 1.00 96.25 95 ALA A O 1
ATOM 709 N N . LEU A 1 96 ? -15.329 8.351 9.929 1.00 91.81 96 LEU A N 1
ATOM 710 C CA . LEU A 1 96 ? -16.676 7.857 9.642 1.00 91.81 96 LEU A CA 1
ATOM 711 C C . LEU A 1 96 ? -17.638 7.973 10.836 1.00 91.81 96 LEU A C 1
ATOM 713 O O . LEU A 1 96 ? -18.845 8.039 10.610 1.00 91.81 96 LEU A O 1
ATOM 717 N N . GLY A 1 97 ? -17.128 8.043 12.069 1.00 80.31 97 GLY A N 1
ATOM 718 C CA . GLY A 1 97 ? -17.919 8.148 13.302 1.00 80.31 97 GLY A CA 1
ATOM 719 C C . GLY A 1 97 ? -17.384 7.250 14.400 1.00 80.31 97 GLY A C 1
ATOM 720 O O . GLY A 1 97 ? -18.086 7.162 15.427 1.00 80.31 97 GLY A O 1
#

Radius of gyration: 22.01 Å; chains: 1; bounding box: 57×22×52 Å

InterPro domains:
  IPR038763 DHH phosphoesterase superfamily [SSF64182] (48-97)
  IPR051673 Single-stranded-DNA-specific exonuclease RecJ [PTHR30255] (21-97)